Protein AF-A0A836SHQ9-F1 (afdb_monomer_lite)

pLDDT: mean 83.17, std 21.31, range [36.72, 98.69]

Foldseek 3Di:
DDPDPPPPPPDPPPPPPFWDDADPVLVVQLVVLVVVLVVVVVVLVVVCPPPVDDNVVSVVVVVVSVVVSVVSNCVSGVGPDD

Radius of gyration: 17.08 Å; chains: 1; bounding box: 46×43×37 Å

Structure (mmCIF, N/CA/C/O backbone):
data_AF-A0A836SHQ9-F1
#
_entry.id   AF-A0A836SHQ9-F1
#
loop_
_atom_site.group_PDB
_atom_site.id
_atom_site.type_symbol
_atom_site.label_atom_id
_atom_site.label_alt_id
_atom_site.label_comp_id
_atom_site.label_asym_id
_atom_site.label_entity_id
_atom_site.label_seq_id
_atom_site.pdbx_PDB_ins_code
_atom_site.Cartn_x
_atom_site.Cartn_y
_atom_site.Cartn_z
_atom_site.occupancy
_atom_site.B_iso_or_equiv
_atom_site.auth_seq_id
_atom_site.auth_comp_id
_atom_site.auth_asym_id
_atom_site.auth_atom_id
_atom_site.pdbx_PDB_model_num
ATOM 1 N N . MET A 1 1 ? 29.372 27.401 1.521 1.00 36.72 1 MET A N 1
ATOM 2 C CA . MET A 1 1 ? 28.744 27.064 0.229 1.00 36.72 1 MET A CA 1
ATOM 3 C C . MET A 1 1 ? 28.264 25.629 0.351 1.00 36.72 1 MET A C 1
ATOM 5 O O . MET A 1 1 ? 29.059 24.710 0.246 1.00 36.72 1 MET A O 1
ATOM 9 N N . GLY A 1 2 ? 27.030 25.469 0.837 1.00 42.50 2 GLY A N 1
ATOM 10 C CA . GLY A 1 2 ? 26.483 24.183 1.261 1.00 42.50 2 GLY A CA 1
ATOM 11 C C . GLY A 1 2 ? 25.931 23.425 0.068 1.00 42.50 2 GLY A C 1
ATOM 12 O O . GLY A 1 2 ? 24.853 23.749 -0.422 1.00 42.50 2 GLY A O 1
ATOM 13 N N . GLU A 1 3 ? 26.668 22.425 -0.397 1.00 39.69 3 GLU A N 1
ATOM 14 C CA . GLU A 1 3 ? 26.170 21.497 -1.403 1.00 39.69 3 GLU A CA 1
ATOM 15 C C . GLU A 1 3 ? 25.225 20.494 -0.734 1.00 39.69 3 GLU A C 1
ATOM 17 O O . GLU A 1 3 ? 25.624 19.497 -0.140 1.00 39.69 3 GLU A O 1
ATOM 22 N N . SER A 1 4 ? 23.944 20.865 -0.768 1.00 41.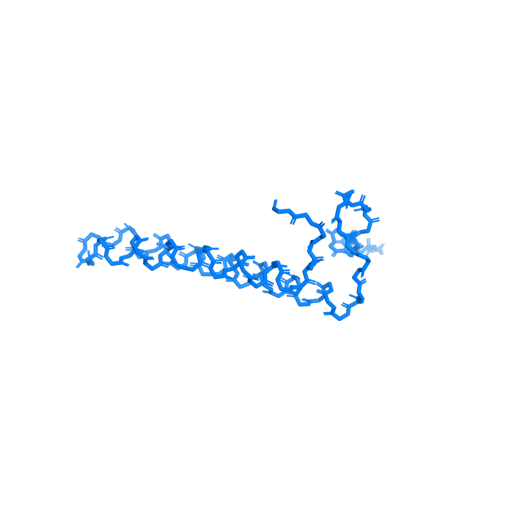88 4 SER A N 1
ATOM 23 C CA . SER A 1 4 ? 22.791 20.004 -1.031 1.00 41.88 4 SER A CA 1
ATOM 24 C C . SER A 1 4 ? 22.913 18.544 -0.568 1.00 41.88 4 SER A C 1
ATOM 26 O O . SER A 1 4 ? 23.233 17.637 -1.340 1.00 41.88 4 SER A O 1
ATOM 28 N N . LYS A 1 5 ? 22.537 18.302 0.694 1.00 42.72 5 LYS A N 1
ATOM 29 C CA . LYS A 1 5 ? 22.087 16.989 1.181 1.00 42.72 5 LYS A CA 1
ATOM 30 C C . LYS A 1 5 ? 20.712 16.637 0.589 1.00 42.72 5 LYS A C 1
ATOM 32 O O . LYS A 1 5 ? 19.723 16.554 1.307 1.00 42.72 5 LYS A O 1
ATOM 37 N N . LEU A 1 6 ? 20.644 16.475 -0.730 1.00 42.09 6 LEU A N 1
ATOM 38 C CA . LEU A 1 6 ? 19.461 15.996 -1.454 1.00 42.09 6 LEU A CA 1
ATOM 39 C C . LEU A 1 6 ? 19.878 14.920 -2.465 1.00 42.09 6 LEU A C 1
ATOM 41 O O . LEU A 1 6 ? 19.631 15.043 -3.661 1.00 42.09 6 LEU A O 1
ATOM 45 N N . LYS A 1 7 ? 20.560 13.871 -1.994 1.00 42.12 7 LYS A N 1
ATOM 46 C CA . LYS A 1 7 ? 20.900 12.690 -2.807 1.00 42.12 7 LYS A CA 1
ATOM 47 C C . LYS A 1 7 ? 20.369 11.375 -2.225 1.00 42.12 7 LYS A C 1
ATOM 49 O O . LYS A 1 7 ? 20.854 10.317 -2.598 1.00 42.12 7 LYS A O 1
ATOM 54 N N . ASP A 1 8 ? 19.331 11.429 -1.390 1.00 41.78 8 ASP A N 1
ATOM 55 C CA . ASP A 1 8 ? 18.859 10.241 -0.657 1.00 41.78 8 ASP A CA 1
ATOM 56 C C . ASP A 1 8 ? 17.545 9.632 -1.189 1.00 41.78 8 ASP A C 1
ATOM 58 O O . ASP A 1 8 ? 16.974 8.763 -0.542 1.00 41.78 8 ASP A O 1
ATOM 62 N N . CYS A 1 9 ? 17.053 10.022 -2.376 1.00 45.19 9 CYS A N 1
ATOM 63 C CA . CYS A 1 9 ? 15.804 9.446 -2.917 1.00 45.19 9 CYS A CA 1
ATOM 64 C C . CYS A 1 9 ? 15.775 9.167 -4.430 1.00 45.19 9 CYS A C 1
ATOM 66 O O . CYS A 1 9 ? 14.710 8.892 -4.980 1.00 45.19 9 CYS A O 1
ATOM 68 N N . GLN A 1 10 ? 16.907 9.223 -5.135 1.00 43.28 10 GLN A N 1
ATOM 69 C CA . GLN A 1 10 ? 16.927 9.013 -6.585 1.00 43.28 10 GLN A CA 1
ATOM 70 C C . GLN A 1 10 ? 17.806 7.824 -6.957 1.00 43.28 10 GLN A C 1
ATOM 72 O O . GLN A 1 10 ? 19.015 7.976 -7.056 1.00 43.28 10 GLN A O 1
ATOM 77 N N . TYR A 1 11 ? 17.135 6.690 -7.188 1.00 45.62 11 TYR A N 1
ATOM 78 C CA . TYR A 1 11 ? 17.514 5.479 -7.940 1.00 45.62 11 TYR A CA 1
ATOM 79 C C . TYR A 1 11 ? 17.266 4.194 -7.136 1.00 45.62 11 TYR A C 1
ATOM 81 O O . TYR A 1 11 ? 18.166 3.613 -6.541 1.00 45.62 11 TYR A O 1
ATOM 89 N N . TRP A 1 12 ? 16.034 3.677 -7.203 1.00 45.38 12 TRP A N 1
ATOM 90 C CA . TRP A 1 12 ? 15.787 2.243 -7.012 1.00 45.38 12 TRP A CA 1
ATOM 91 C C . TRP A 1 12 ? 16.285 1.484 -8.258 1.00 45.38 12 TRP A C 1
ATOM 93 O O . TRP A 1 12 ? 15.486 1.055 -9.085 1.00 45.38 12 TRP A O 1
ATOM 103 N N . GLN A 1 13 ? 17.604 1.359 -8.431 1.00 47.94 13 GLN A N 1
ATOM 104 C CA . GLN A 1 13 ? 18.209 0.508 -9.471 1.00 47.94 13 GLN A CA 1
ATOM 105 C C . GLN A 1 13 ? 19.220 -0.499 -8.914 1.00 47.94 13 GLN A C 1
ATOM 107 O O . GLN A 1 13 ? 20.148 -0.907 -9.606 1.00 47.94 13 GLN A O 1
ATOM 112 N N . GLU A 1 14 ? 19.025 -0.994 -7.696 1.00 48.19 14 GLU A N 1
ATOM 113 C CA . GLU A 1 14 ? 19.524 -2.340 -7.427 1.00 48.19 14 GLU A CA 1
ATOM 114 C C . GLU A 1 14 ? 18.489 -3.309 -7.982 1.00 48.19 14 GLU A C 1
ATOM 116 O O . GLU A 1 14 ? 17.361 -3.370 -7.494 1.00 48.19 14 GLU A O 1
ATOM 121 N N . LYS A 1 15 ? 18.845 -4.006 -9.069 1.00 46.84 15 LYS A N 1
ATOM 122 C CA . LYS A 1 15 ? 18.026 -5.059 -9.676 1.00 46.84 15 LYS A CA 1
ATOM 123 C C . LYS A 1 15 ? 17.655 -6.084 -8.604 1.00 46.84 15 LYS A C 1
ATOM 125 O O . LYS A 1 15 ? 18.400 -7.030 -8.355 1.00 46.84 15 LYS A O 1
ATOM 130 N N . ILE A 1 16 ? 16.493 -5.921 -7.979 1.00 53.25 16 ILE A N 1
ATOM 131 C CA . ILE A 1 16 ? 15.913 -6.969 -7.151 1.00 53.25 16 ILE A CA 1
ATOM 132 C C . ILE A 1 16 ? 15.576 -8.106 -8.117 1.00 53.25 16 ILE A C 1
ATOM 134 O O . ILE A 1 16 ? 14.736 -7.951 -9.006 1.00 53.25 16 ILE A O 1
ATOM 138 N N . LYS A 1 17 ? 16.285 -9.234 -7.986 1.00 48.53 17 LYS A N 1
ATOM 139 C CA . LYS A 1 17 ? 16.045 -10.455 -8.768 1.00 48.53 17 LYS A CA 1
ATOM 140 C C . LYS A 1 17 ? 14.541 -10.777 -8.770 1.00 48.53 17 LYS A C 1
ATOM 142 O O . LYS A 1 17 ? 13.969 -10.965 -7.702 1.00 48.53 17 LYS A O 1
ATOM 147 N N . GLY A 1 18 ? 13.926 -10.852 -9.954 1.00 56.12 18 GLY A N 1
ATOM 148 C CA . GLY A 1 18 ? 12.523 -11.265 -10.140 1.00 56.12 18 GLY A CA 1
ATOM 149 C C . GLY A 1 18 ? 11.580 -10.210 -10.736 1.00 56.12 18 GLY A C 1
ATOM 150 O O . GLY A 1 18 ? 10.458 -10.552 -11.096 1.00 56.12 18 GLY A O 1
ATOM 151 N N . TYR A 1 19 ? 12.013 -8.955 -10.889 1.00 64.31 19 TYR A N 1
ATOM 152 C CA . TYR A 1 19 ? 11.208 -7.907 -11.533 1.00 64.31 19 TYR A CA 1
ATOM 153 C C . TYR A 1 19 ? 11.781 -7.491 -12.888 1.00 64.31 19 TYR A C 1
ATOM 155 O O . TYR A 1 19 ? 12.989 -7.589 -13.121 1.00 64.31 19 TYR A O 1
ATOM 163 N N . ARG A 1 20 ? 10.904 -7.027 -13.788 1.00 81.12 20 ARG A N 1
ATOM 164 C CA . ARG A 1 20 ? 11.323 -6.388 -15.042 1.00 81.12 20 ARG A CA 1
ATOM 165 C C . ARG A 1 20 ? 11.987 -5.037 -14.767 1.00 81.12 20 ARG A C 1
ATOM 167 O O . ARG A 1 20 ? 11.760 -4.425 -13.724 1.00 81.12 20 ARG A O 1
ATOM 174 N N . ASP A 1 21 ? 12.742 -4.546 -15.744 1.00 82.69 21 ASP A N 1
ATOM 175 C CA . ASP A 1 21 ? 13.263 -3.181 -15.703 1.00 82.69 21 ASP A CA 1
ATOM 176 C C . ASP A 1 21 ? 12.089 -2.182 -15.847 1.00 82.69 21 ASP A C 1
ATOM 178 O O . ASP A 1 21 ? 11.204 -2.344 -16.697 1.00 82.69 21 ASP A O 1
ATOM 182 N N . LEU A 1 22 ? 12.054 -1.177 -14.967 1.00 85.94 22 LEU A N 1
ATOM 183 C CA . LEU A 1 22 ? 11.035 -0.125 -14.951 1.00 85.94 22 LEU A CA 1
ATOM 184 C C . LEU A 1 22 ? 11.543 1.123 -15.673 1.00 85.94 22 LEU A C 1
ATOM 186 O O . LEU A 1 22 ? 12.695 1.528 -15.513 1.00 85.94 22 LEU A O 1
ATOM 190 N N . SER A 1 23 ? 10.660 1.766 -16.428 1.00 89.12 23 SER A N 1
ATOM 191 C CA . SER A 1 23 ? 10.893 3.102 -16.972 1.00 89.12 23 SER A CA 1
ATOM 192 C C . SER A 1 23 ? 10.859 4.166 -15.869 1.00 89.12 23 SER A C 1
ATOM 194 O O . SER A 1 23 ? 10.262 3.972 -14.809 1.00 89.12 23 SER A O 1
ATOM 196 N N . ASN A 1 24 ? 11.431 5.343 -16.134 1.00 85.94 24 ASN A N 1
ATOM 197 C CA . ASN A 1 24 ? 11.375 6.469 -15.193 1.00 85.94 24 ASN A CA 1
ATOM 198 C C . ASN A 1 24 ? 9.933 6.870 -14.836 1.00 85.94 24 ASN A C 1
ATOM 200 O O . ASN A 1 24 ? 9.661 7.210 -13.690 1.00 85.94 24 ASN A O 1
ATOM 204 N N . ALA A 1 25 ? 9.003 6.779 -15.794 1.00 91.75 25 ALA A N 1
ATOM 205 C CA . ALA A 1 25 ? 7.586 7.038 -15.549 1.00 91.75 25 ALA A CA 1
ATOM 206 C C . ALA A 1 25 ? 6.978 6.023 -14.563 1.00 91.75 25 ALA A C 1
ATOM 208 O O . ALA A 1 25 ? 6.194 6.389 -13.695 1.00 91.75 25 ALA A O 1
ATOM 209 N N . GLU A 1 26 ? 7.369 4.753 -14.647 1.00 90.94 26 GLU A N 1
ATOM 210 C CA . GLU A 1 26 ? 6.893 3.702 -13.740 1.00 90.94 26 GLU A CA 1
ATOM 211 C C . GLU A 1 26 ? 7.521 3.799 -12.348 1.00 90.94 26 GLU A C 1
ATOM 213 O O . GLU A 1 26 ? 6.851 3.529 -11.352 1.00 90.94 26 GLU A O 1
ATOM 218 N N . ILE A 1 27 ? 8.78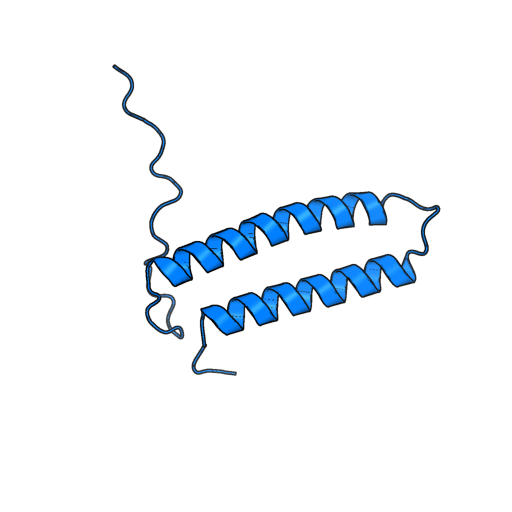1 4.232 -12.259 1.00 87.56 27 ILE A N 1
ATOM 219 C CA . ILE A 1 27 ? 9.431 4.557 -10.981 1.00 87.56 27 ILE A CA 1
ATOM 220 C C . ILE A 1 27 ? 8.705 5.722 -10.300 1.00 87.56 27 ILE A C 1
ATOM 222 O O . ILE A 1 27 ? 8.457 5.676 -9.095 1.00 87.56 27 ILE A O 1
ATOM 226 N N . GLU A 1 28 ? 8.315 6.740 -11.064 1.00 90.94 28 GLU A N 1
ATOM 227 C CA . GLU A 1 28 ? 7.548 7.866 -10.537 1.00 90.94 28 GLU A CA 1
ATOM 228 C C . GLU A 1 28 ? 6.178 7.413 -10.013 1.00 90.94 28 GLU A C 1
ATOM 230 O O . GLU A 1 28 ? 5.799 7.744 -8.889 1.00 90.94 28 GLU A O 1
ATOM 235 N N . LEU A 1 29 ? 5.472 6.562 -10.765 1.00 95.75 29 LEU A N 1
ATOM 236 C CA . LEU A 1 29 ? 4.219 5.956 -10.305 1.00 95.75 29 LEU A CA 1
ATOM 237 C C . LEU A 1 29 ? 4.414 5.127 -9.026 1.00 95.75 29 LEU A C 1
ATOM 239 O O . LEU A 1 29 ? 3.599 5.215 -8.109 1.00 95.75 29 LEU A O 1
ATOM 243 N N . MET A 1 30 ? 5.506 4.365 -8.919 1.00 92.75 30 MET A N 1
ATOM 244 C CA . MET A 1 30 ? 5.844 3.610 -7.708 1.00 92.75 30 MET A CA 1
ATOM 245 C C . MET A 1 30 ? 6.021 4.531 -6.494 1.00 92.75 30 MET A C 1
ATOM 247 O O . MET A 1 30 ? 5.498 4.248 -5.414 1.00 92.75 30 MET A O 1
ATOM 251 N N . ASN A 1 31 ? 6.738 5.643 -6.662 1.00 90.06 31 ASN A N 1
ATOM 252 C CA . ASN A 1 31 ? 6.933 6.625 -5.599 1.00 90.06 31 ASN A CA 1
ATOM 253 C C . ASN A 1 31 ? 5.606 7.269 -5.186 1.00 90.06 31 ASN A C 1
ATOM 255 O O . ASN A 1 31 ? 5.335 7.384 -3.992 1.00 90.06 31 ASN A O 1
ATOM 259 N N . GLN A 1 32 ? 4.739 7.604 -6.145 1.00 96.06 32 GLN A N 1
ATOM 260 C CA . GLN A 1 32 ? 3.409 8.137 -5.848 1.00 96.06 32 GLN A CA 1
ATOM 261 C C . GLN A 1 32 ? 2.547 7.145 -5.056 1.00 96.06 32 GLN A C 1
ATOM 263 O O . GLN A 1 32 ? 1.940 7.536 -4.058 1.00 96.06 32 GLN A O 1
ATOM 268 N N . VAL A 1 33 ? 2.535 5.861 -5.436 1.00 95.75 33 VAL A N 1
ATOM 269 C CA . VAL A 1 33 ? 1.813 4.812 -4.690 1.00 95.75 33 VAL A CA 1
ATOM 270 C C . VAL A 1 33 ? 2.342 4.691 -3.259 1.00 95.75 33 VAL A C 1
ATOM 272 O O . VAL A 1 33 ? 1.544 4.611 -2.326 1.00 95.75 33 VAL A O 1
ATOM 275 N N . LYS A 1 34 ? 3.665 4.731 -3.056 1.00 91.94 34 LYS A N 1
ATOM 276 C CA . LYS A 1 34 ? 4.279 4.690 -1.716 1.00 91.94 34 LYS A CA 1
ATOM 277 C C . LYS A 1 34 ? 3.885 5.896 -0.863 1.00 91.94 34 LYS A C 1
ATOM 279 O O . LYS A 1 34 ? 3.460 5.712 0.275 1.00 91.94 34 LYS A O 1
ATOM 284 N N . THR A 1 35 ? 3.979 7.104 -1.416 1.00 96.75 35 THR A N 1
ATOM 285 C CA . THR A 1 35 ? 3.594 8.343 -0.724 1.00 96.75 35 THR A CA 1
ATOM 286 C C . THR A 1 35 ? 2.127 8.304 -0.308 1.00 96.75 35 THR A C 1
ATOM 288 O O . THR A 1 35 ? 1.810 8.526 0.858 1.00 96.75 35 THR A O 1
ATOM 291 N N . LYS A 1 36 ? 1.224 7.935 -1.225 1.00 97.69 36 LYS A N 1
ATOM 292 C CA . LYS A 1 36 ? -0.208 7.825 -0.915 1.00 97.69 36 LYS A CA 1
ATOM 293 C C . LYS A 1 36 ? -0.512 6.699 0.065 1.00 97.69 36 LYS A C 1
ATOM 295 O O . LYS A 1 36 ? -1.374 6.860 0.922 1.00 97.69 36 LYS A O 1
ATOM 300 N N . GLY A 1 37 ? 0.220 5.590 -0.006 1.00 97.44 37 GLY A N 1
ATOM 301 C CA . GLY A 1 37 ? 0.117 4.515 0.975 1.00 97.44 37 GLY A CA 1
ATOM 302 C C . GLY A 1 37 ? 0.448 4.973 2.397 1.00 97.44 37 GLY A C 1
ATOM 303 O O . GLY A 1 37 ? -0.271 4.607 3.324 1.00 97.44 37 GLY A O 1
ATOM 304 N N . ALA A 1 38 ? 1.479 5.806 2.567 1.00 97.25 38 ALA A N 1
ATOM 305 C CA . ALA A 1 38 ? 1.833 6.381 3.865 1.00 97.25 38 ALA A CA 1
ATOM 306 C C . ALA A 1 38 ? 0.748 7.340 4.386 1.00 97.25 38 ALA A C 1
ATOM 308 O O . ALA A 1 38 ? 0.271 7.155 5.503 1.00 97.25 38 ALA A O 1
ATOM 309 N N . GLU A 1 39 ? 0.282 8.279 3.552 1.00 98.31 39 GLU A N 1
ATOM 310 C CA . GLU A 1 39 ? -0.799 9.215 3.912 1.00 98.31 39 GLU A CA 1
ATOM 311 C C . GLU A 1 39 ? -2.078 8.480 4.356 1.00 98.31 39 GLU A C 1
ATOM 313 O O . GLU A 1 39 ? -2.708 8.835 5.355 1.00 98.31 39 GLU A O 1
ATOM 318 N N . ILE A 1 40 ? -2.468 7.425 3.632 1.00 98.44 40 ILE A N 1
ATOM 319 C CA . ILE A 1 40 ? -3.640 6.619 3.993 1.00 98.44 40 ILE A CA 1
ATOM 320 C C . ILE A 1 40 ? -3.376 5.809 5.273 1.00 98.44 40 ILE A C 1
ATOM 322 O O . ILE A 1 40 ? -4.286 5.630 6.084 1.00 98.44 40 ILE A O 1
ATOM 326 N N . GLY A 1 41 ? -2.146 5.333 5.481 1.00 98.19 41 GLY A N 1
ATOM 327 C CA . GLY A 1 41 ? -1.737 4.658 6.713 1.00 98.19 41 GLY A CA 1
ATOM 328 C C . GLY A 1 41 ? -1.915 5.540 7.950 1.00 98.19 41 GLY A C 1
ATOM 329 O O . GLY A 1 41 ? -2.488 5.087 8.945 1.00 98.19 41 GLY A O 1
ATOM 330 N N . ASP A 1 42 ? -1.517 6.809 7.861 1.00 98.62 42 ASP A N 1
ATOM 331 C CA . ASP A 1 42 ? -1.712 7.793 8.929 1.00 98.62 42 ASP A CA 1
ATOM 332 C C . ASP A 1 42 ? -3.204 8.022 9.212 1.00 98.62 42 ASP A C 1
ATOM 334 O O . ASP A 1 42 ? -3.635 7.997 10.368 1.00 98.62 42 ASP A O 1
ATOM 338 N N . LEU A 1 43 ? -4.028 8.140 8.164 1.00 98.62 43 LEU A N 1
ATOM 339 C CA . LEU A 1 43 ? -5.482 8.252 8.308 1.00 98.62 43 LEU A CA 1
ATOM 340 C C . LEU A 1 43 ? -6.091 7.020 9.000 1.00 98.62 43 LEU A C 1
ATOM 342 O O . LEU A 1 43 ? -6.890 7.164 9.925 1.00 98.62 43 LEU A O 1
ATOM 346 N N . ILE A 1 44 ? -5.703 5.807 8.601 1.00 98.56 44 ILE A N 1
ATOM 347 C CA . ILE A 1 44 ? -6.157 4.563 9.244 1.00 98.56 44 ILE A CA 1
ATOM 348 C C . ILE A 1 44 ? -5.746 4.537 10.726 1.00 98.56 44 ILE A C 1
ATOM 350 O O . ILE A 1 44 ? -6.536 4.120 11.578 1.00 98.56 44 ILE A O 1
ATOM 354 N N . SER A 1 45 ? -4.545 5.018 11.059 1.00 98.44 45 SER A N 1
ATOM 355 C CA . SER A 1 45 ? -4.083 5.137 12.448 1.00 98.44 45 SER A CA 1
ATOM 356 C C . SER A 1 45 ? -4.992 6.062 13.266 1.00 98.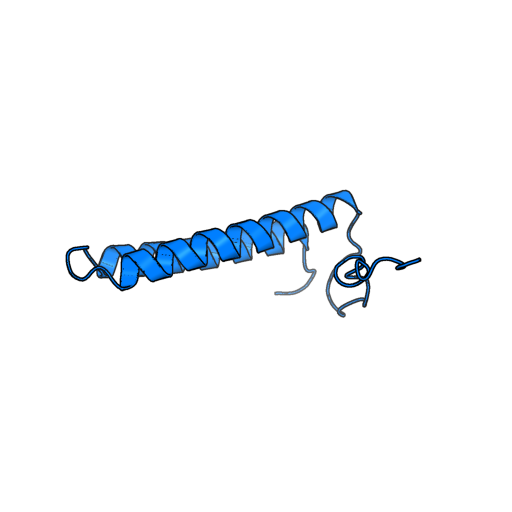44 45 SER A C 1
ATOM 358 O O . SER A 1 45 ? -5.422 5.708 14.363 1.00 98.44 45 SER A O 1
ATOM 360 N N . MET A 1 46 ? -5.391 7.207 12.706 1.00 98.56 46 MET A N 1
ATOM 361 C CA . MET A 1 46 ? -6.345 8.109 13.362 1.00 98.56 46 MET A CA 1
ATOM 362 C C . MET A 1 46 ? -7.729 7.466 13.550 1.00 98.56 46 MET A C 1
ATOM 364 O O . MET A 1 46 ? -8.327 7.579 14.621 1.00 98.56 46 MET A O 1
ATOM 368 N N . LEU A 1 47 ? -8.241 6.766 12.531 1.00 98.56 47 LEU A N 1
ATOM 369 C CA . LEU A 1 47 ? -9.551 6.102 12.584 1.00 98.56 47 LEU A CA 1
ATOM 370 C C . LEU A 1 47 ? -9.586 4.960 13.613 1.00 98.56 47 LEU A C 1
ATOM 372 O O . LEU A 1 47 ? -10.566 4.811 14.344 1.00 98.56 47 LEU A O 1
ATOM 376 N N . SER A 1 48 ? -8.505 4.188 13.711 1.00 97.88 48 SER A N 1
ATOM 377 C CA . SER A 1 48 ? -8.390 3.066 14.657 1.00 97.88 48 SER A CA 1
ATOM 378 C C . SER A 1 48 ? -8.268 3.509 16.122 1.00 97.88 48 SER A C 1
ATOM 380 O O . SER A 1 48 ? -8.666 2.780 17.029 1.00 97.88 48 SER A O 1
ATOM 382 N N . GLN A 1 49 ? -7.792 4.731 16.381 1.00 98.19 49 GLN A N 1
ATOM 383 C CA . GLN A 1 49 ? -7.766 5.311 17.730 1.00 98.19 49 GLN A CA 1
ATOM 384 C C . GLN A 1 49 ? -9.133 5.855 18.182 1.00 98.19 49 GLN A C 1
ATOM 386 O O . GLN A 1 49 ? -9.383 5.992 19.384 1.00 98.19 49 GLN A O 1
ATOM 391 N N . ASN A 1 50 ? -10.043 6.149 17.248 1.00 98.19 50 ASN A N 1
ATOM 392 C CA . ASN A 1 50 ? -11.363 6.683 17.569 1.00 98.19 50 ASN A CA 1
ATOM 393 C C . ASN A 1 50 ? -12.359 5.565 17.927 1.00 98.19 50 ASN A C 1
ATOM 395 O O . ASN A 1 50 ? -13.058 5.022 17.072 1.00 98.19 50 ASN A O 1
ATOM 399 N N . LYS A 1 51 ? -12.482 5.278 19.228 1.00 95.44 51 LYS A N 1
ATOM 400 C CA . LYS A 1 51 ? -13.370 4.233 19.776 1.00 95.44 51 LYS A CA 1
ATOM 401 C C . LYS A 1 51 ? -14.867 4.428 19.486 1.00 95.44 51 LYS A C 1
ATOM 403 O O . LYS A 1 51 ? -15.629 3.493 19.703 1.00 95.44 51 LYS A O 1
ATOM 408 N N . ASN A 1 52 ? -15.289 5.599 19.003 1.00 98.44 52 ASN A N 1
ATOM 409 C CA . ASN A 1 52 ? -16.685 5.865 18.636 1.00 98.44 52 ASN A CA 1
ATOM 410 C C . ASN A 1 52 ? -17.034 5.397 17.213 1.00 98.44 52 ASN A C 1
ATOM 412 O O . ASN A 1 52 ? -18.198 5.453 16.824 1.00 98.44 52 ASN A O 1
ATOM 416 N N . LEU A 1 53 ? -16.044 4.979 16.419 1.00 98.50 53 LEU A N 1
ATOM 417 C CA . LEU A 1 53 ? -16.257 4.432 15.080 1.00 98.50 53 LEU A CA 1
ATOM 418 C C . LEU A 1 53 ? -16.481 2.921 15.130 1.00 98.50 53 LEU A C 1
ATOM 420 O O . LEU A 1 53 ? -15.978 2.236 16.023 1.00 98.50 53 LEU A O 1
ATOM 424 N N . ASP A 1 54 ? -17.174 2.390 14.122 1.00 98.56 54 ASP A N 1
ATOM 425 C CA . ASP A 1 54 ? -17.276 0.946 13.929 1.00 98.56 54 ASP A CA 1
ATOM 426 C C . ASP A 1 54 ? -15.914 0.371 13.505 1.00 98.56 54 ASP A C 1
ATOM 428 O O . ASP A 1 54 ? -15.516 0.402 12.336 1.00 98.56 54 ASP A O 1
ATOM 432 N N . GLN A 1 55 ? -15.194 -0.171 14.486 1.00 98.44 55 GLN A N 1
ATOM 433 C CA . GLN A 1 55 ? -13.849 -0.710 14.303 1.00 98.44 55 GLN A CA 1
ATOM 434 C C . GLN A 1 55 ? -13.811 -1.936 13.386 1.00 98.44 55 GLN A C 1
ATOM 436 O O . GLN A 1 55 ? -12.787 -2.192 12.752 1.00 98.44 55 GLN A O 1
ATOM 441 N N . ARG A 1 56 ? -14.924 -2.667 13.235 1.00 98.50 56 ARG A N 1
ATOM 442 C CA . ARG A 1 56 ? -14.997 -3.765 12.265 1.00 98.50 56 ARG A CA 1
ATOM 443 C C . ARG A 1 56 ? -14.855 -3.216 10.848 1.00 98.50 56 ARG A C 1
ATOM 445 O O . ARG A 1 56 ? -14.097 -3.773 10.057 1.00 98.50 56 ARG A O 1
ATOM 452 N N . TRP A 1 57 ? -15.548 -2.125 10.527 1.00 98.69 57 TRP A N 1
ATOM 453 C CA . TRP A 1 57 ? -15.442 -1.494 9.210 1.00 98.69 57 TRP A CA 1
ATOM 454 C C . TRP A 1 57 ? -14.099 -0.795 8.990 1.00 98.69 57 TRP A C 1
ATOM 456 O O . TRP A 1 57 ? -13.584 -0.844 7.873 1.00 98.69 57 TRP A O 1
ATOM 466 N N . VAL A 1 58 ? -13.490 -0.221 10.034 1.00 98.62 58 VAL A N 1
ATOM 467 C CA . VAL A 1 58 ? -12.131 0.349 9.950 1.00 98.62 58 VAL A CA 1
ATOM 468 C C . VAL A 1 58 ? -11.102 -0.728 9.582 1.00 98.62 58 VAL A C 1
ATOM 470 O O . VAL A 1 58 ? -10.326 -0.532 8.646 1.00 98.62 58 VAL A O 1
ATOM 473 N N . GLU A 1 59 ? -11.123 -1.893 10.238 1.00 98.56 59 GLU A N 1
ATOM 474 C CA . GLU A 1 59 ? -10.190 -2.988 9.923 1.00 98.56 59 GLU A CA 1
ATOM 475 C C . GLU A 1 59 ? -10.456 -3.625 8.545 1.00 98.56 59 GLU A C 1
ATOM 477 O O . GLU A 1 59 ? -9.507 -3.988 7.840 1.00 98.56 59 GLU A O 1
ATOM 482 N N . ILE A 1 60 ? -11.722 -3.702 8.106 1.00 98.69 60 ILE A N 1
ATOM 483 C CA . ILE A 1 60 ? -12.062 -4.103 6.728 1.00 98.69 60 ILE A CA 1
ATOM 484 C C . ILE A 1 60 ? -11.450 -3.114 5.728 1.00 98.69 60 ILE A C 1
ATOM 486 O O . ILE A 1 60 ? -10.755 -3.536 4.802 1.00 98.69 60 ILE A O 1
ATOM 490 N N . GLY A 1 61 ? -11.663 -1.811 5.932 1.00 98.50 61 GLY A N 1
ATOM 491 C CA . GLY A 1 61 ? -11.130 -0.762 5.064 1.00 98.50 61 GLY A CA 1
ATOM 492 C C . GLY A 1 61 ? -9.604 -0.794 4.991 1.00 98.50 61 GLY A C 1
ATOM 493 O O . GLY A 1 61 ? -9.040 -0.798 3.900 1.0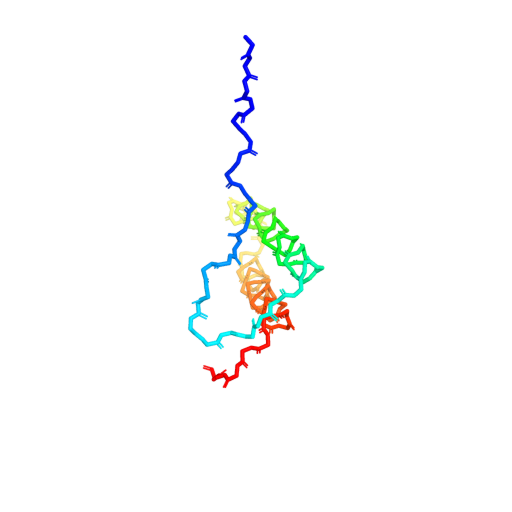0 98.50 61 GLY A O 1
ATOM 494 N N . LYS A 1 62 ? -8.928 -0.922 6.136 1.00 98.50 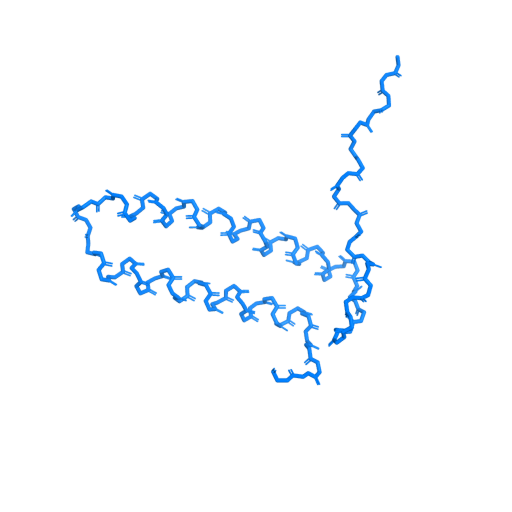62 LYS A N 1
ATOM 495 C CA . LYS A 1 62 ? -7.469 -1.086 6.217 1.00 98.50 62 LYS A CA 1
ATOM 496 C C . LYS A 1 62 ? -6.974 -2.281 5.408 1.00 98.50 62 LYS A C 1
ATOM 498 O O . LYS A 1 62 ? -6.042 -2.136 4.620 1.00 98.50 62 LYS A O 1
ATOM 503 N N . THR A 1 63 ? -7.612 -3.439 5.564 1.00 98.56 63 THR A N 1
ATOM 504 C CA . THR A 1 63 ? -7.240 -4.658 4.832 1.00 98.56 63 THR A CA 1
ATOM 505 C C . THR A 1 63 ? -7.415 -4.474 3.322 1.00 98.56 63 THR A C 1
ATOM 507 O O . THR A 1 63 ? -6.517 -4.807 2.550 1.00 98.56 63 THR A O 1
ATOM 510 N N . GLN A 1 64 ? -8.538 -3.893 2.888 1.00 98.69 64 GLN A N 1
ATOM 511 C 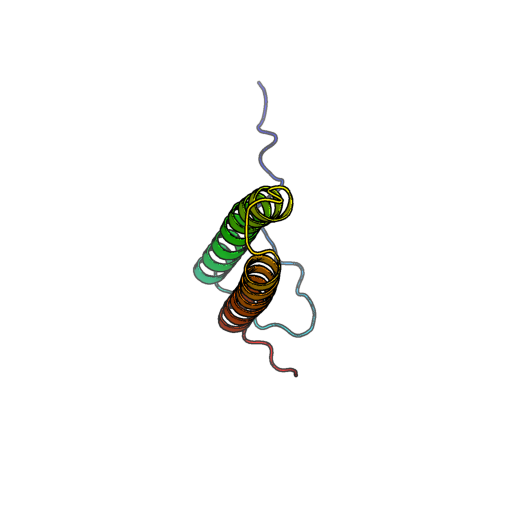CA . GLN A 1 64 ? -8.813 -3.634 1.470 1.00 98.69 64 GLN A CA 1
ATOM 512 C C . GLN A 1 64 ? -7.843 -2.619 0.864 1.00 98.69 64 GLN A C 1
ATOM 514 O O . GLN A 1 64 ? -7.357 -2.826 -0.245 1.00 98.69 64 GLN A O 1
ATOM 519 N N . VAL A 1 65 ? -7.511 -1.552 1.593 1.00 98.38 65 VAL A N 1
ATOM 520 C CA . VAL A 1 65 ? -6.511 -0.567 1.165 1.00 98.38 65 VAL A CA 1
ATOM 521 C C . VAL A 1 65 ? -5.139 -1.217 1.024 1.00 98.38 65 VAL A C 1
ATOM 523 O O . VAL A 1 65 ? -4.479 -1.010 0.011 1.00 98.38 65 VAL A O 1
ATOM 526 N N . GLN A 1 66 ? -4.709 -2.028 1.995 1.00 97.88 66 GLN A N 1
ATOM 527 C CA . GLN A 1 66 ? -3.423 -2.729 1.921 1.00 97.88 66 GLN A CA 1
ATOM 528 C C . GLN A 1 66 ? -3.362 -3.650 0.698 1.00 97.88 66 GLN A C 1
ATOM 530 O O . GLN A 1 66 ? -2.402 -3.591 -0.070 1.00 97.88 66 GLN A O 1
ATOM 535 N N . GLN A 1 67 ? -4.412 -4.441 0.464 1.00 98.31 67 GLN A N 1
ATOM 536 C CA . GLN A 1 67 ? -4.515 -5.290 -0.724 1.00 98.31 67 GLN A CA 1
ATOM 537 C C . GLN A 1 67 ? -4.535 -4.468 -2.019 1.00 98.31 67 GLN A C 1
ATOM 539 O O . GLN A 1 67 ? -3.853 -4.823 -2.978 1.00 98.31 67 GLN A O 1
ATOM 544 N N . GLY A 1 68 ? -5.257 -3.346 -2.039 1.00 98.19 68 GLY A N 1
ATOM 545 C CA . GLY A 1 68 ? -5.304 -2.421 -3.168 1.00 98.19 68 GLY A CA 1
ATOM 546 C C . GLY A 1 68 ? -3.933 -1.826 -3.493 1.00 98.19 68 GLY A C 1
ATOM 547 O O . GLY A 1 68 ? -3.497 -1.893 -4.638 1.00 98.19 68 GLY A O 1
ATOM 548 N N . LEU A 1 69 ? -3.202 -1.324 -2.495 1.00 97.88 69 LEU A N 1
ATOM 549 C CA . LEU A 1 69 ? -1.840 -0.800 -2.663 1.00 97.88 69 LEU A CA 1
ATOM 550 C C . LEU A 1 69 ? -0.870 -1.883 -3.155 1.00 97.88 69 LEU A C 1
ATOM 552 O O . LEU A 1 69 ? -0.041 -1.614 -4.030 1.00 97.88 69 LEU A O 1
ATOM 556 N N . MET A 1 70 ? -0.994 -3.118 -2.656 1.00 95.88 70 MET A N 1
ATOM 557 C CA . MET A 1 70 ? -0.219 -4.256 -3.161 1.00 95.88 70 MET A CA 1
ATOM 558 C C . MET A 1 70 ? -0.563 -4.576 -4.621 1.00 95.88 70 MET A C 1
ATOM 560 O O . MET A 1 70 ? 0.344 -4.782 -5.427 1.00 95.88 70 MET A O 1
ATOM 564 N N . ALA A 1 71 ? -1.847 -4.582 -4.985 1.00 97.31 71 ALA A N 1
ATOM 565 C CA . ALA A 1 71 ? -2.295 -4.823 -6.354 1.00 97.31 71 ALA A CA 1
ATOM 566 C C . ALA A 1 71 ? -1.797 -3.734 -7.319 1.00 97.31 71 ALA A C 1
ATOM 568 O O . ALA A 1 71 ? -1.284 -4.061 -8.387 1.00 97.31 71 ALA A O 1
ATOM 569 N N . LEU A 1 72 ? -1.858 -2.458 -6.921 1.00 97.31 72 LEU A N 1
ATOM 570 C CA . LEU A 1 72 ? -1.311 -1.333 -7.690 1.00 97.31 72 LEU A CA 1
ATOM 571 C C . LEU A 1 72 ? 0.204 -1.469 -7.883 1.00 97.31 72 LEU A C 1
ATOM 573 O O . LEU A 1 72 ? 0.700 -1.363 -9.003 1.00 97.31 72 LEU A O 1
ATOM 577 N N . THR A 1 73 ? 0.930 -1.783 -6.806 1.00 94.56 73 THR A N 1
ATOM 578 C CA . THR A 1 73 ? 2.380 -2.029 -6.847 1.00 94.56 73 THR A CA 1
ATOM 579 C C . THR A 1 73 ? 2.714 -3.157 -7.824 1.00 94.56 73 THR A C 1
ATOM 581 O O . THR A 1 73 ? 3.599 -2.990 -8.659 1.00 94.56 73 THR A O 1
ATOM 584 N N . ARG A 1 74 ? 1.981 -4.280 -7.781 1.00 93.12 74 ARG A N 1
ATOM 585 C CA . ARG A 1 74 ? 2.162 -5.405 -8.719 1.00 93.12 74 ARG A CA 1
ATOM 586 C C . ARG A 1 74 ? 1.773 -5.053 -10.154 1.00 93.12 74 ARG A C 1
ATOM 588 O O . ARG A 1 74 ? 2.418 -5.538 -11.078 1.00 93.12 74 ARG A O 1
ATOM 595 N N . GLY A 1 75 ? 0.765 -4.204 -10.353 1.00 94.50 75 GLY A N 1
ATOM 596 C CA . GLY A 1 75 ? 0.395 -3.686 -11.672 1.00 94.50 75 GLY A CA 1
ATOM 597 C C . GLY A 1 75 ? 1.525 -2.882 -12.319 1.00 94.50 75 GLY A C 1
ATOM 598 O O . GLY A 1 75 ? 1.753 -3.005 -13.521 1.00 94.50 75 GLY A O 1
ATOM 599 N N . ILE A 1 76 ? 2.278 -2.128 -11.512 1.00 93.06 76 ILE A N 1
ATOM 600 C CA . ILE A 1 76 ? 3.470 -1.396 -11.957 1.00 93.06 76 ILE A CA 1
ATOM 601 C C . ILE A 1 76 ? 4.638 -2.364 -12.178 1.00 93.06 76 ILE A C 1
ATOM 603 O O . ILE A 1 76 ? 5.256 -2.348 -13.239 1.00 93.06 76 ILE A O 1
ATOM 607 N N . THR A 1 77 ? 4.947 -3.230 -11.208 1.00 90.06 77 THR A N 1
ATOM 608 C CA . THR A 1 77 ? 6.168 -4.054 -11.250 1.00 90.06 77 THR A CA 1
ATOM 609 C C . THR A 1 77 ? 6.088 -5.265 -12.163 1.00 90.06 77 THR A C 1
ATOM 611 O O . THR A 1 77 ? 7.138 -5.771 -12.549 1.00 90.06 77 THR A O 1
ATOM 614 N N . GLN A 1 78 ? 4.879 -5.720 -12.509 1.00 89.62 78 GLN A N 1
ATOM 615 C CA . GLN A 1 78 ? 4.613 -6.865 -13.386 1.00 89.62 78 GLN A CA 1
ATOM 616 C C . GLN A 1 78 ? 5.580 -8.042 -13.130 1.00 89.62 78 GLN A C 1
ATOM 618 O O . GLN A 1 78 ? 6.365 -8.400 -14.014 1.00 89.62 78 GLN A O 1
ATOM 623 N N . PRO A 1 79 ? 5.590 -8.613 -11.907 1.00 87.31 79 PRO A N 1
ATOM 624 C CA . PRO A 1 79 ? 6.478 -9.723 -11.579 1.00 87.31 79 PRO A CA 1
ATOM 625 C C . PRO A 1 79 ? 6.185 -10.929 -12.473 1.00 87.31 79 PRO A C 1
ATOM 627 O O . PRO A 1 79 ? 5.030 -11.227 -12.773 1.00 87.31 79 PRO A O 1
ATOM 630 N N . ASN A 1 80 ? 7.229 -11.662 -12.853 1.00 82.00 80 ASN A N 1
ATOM 631 C CA . ASN A 1 80 ? 7.114 -12.893 -13.641 1.00 82.00 80 ASN A CA 1
ATOM 632 C C . ASN A 1 80 ? 7.052 -14.162 -12.766 1.00 82.00 80 ASN A C 1
ATOM 634 O O . ASN A 1 80 ? 7.387 -15.253 -13.225 1.00 82.00 80 ASN A O 1
ATOM 638 N N . PHE A 1 81 ? 6.628 -14.017 -11.510 1.00 77.06 81 PHE A N 1
ATOM 639 C CA . PHE A 1 81 ? 6.495 -15.085 -10.523 1.00 77.06 81 PHE A CA 1
ATOM 640 C C . PHE A 1 81 ? 5.207 -14.905 -9.700 1.00 77.06 81 PHE A C 1
ATOM 642 O O . PHE A 1 81 ? 4.603 -13.828 -9.705 1.00 77.06 81 PHE A O 1
ATOM 649 N N . PHE A 1 82 ? 4.783 -15.976 -9.023 1.00 68.44 82 PHE A N 1
ATOM 650 C CA . PHE A 1 82 ? 3.552 -16.027 -8.228 1.00 68.44 82 PHE A CA 1
ATOM 651 C C . PHE A 1 82 ? 3.696 -15.250 -6.913 1.00 68.44 82 PHE A C 1
ATOM 653 O O . PHE A 1 82 ? 4.614 -15.576 -6.132 1.00 68.44 82 PHE A O 1
#

Sequence (82 aa):
MGESKLKDCQYWQEKIKGYRDLSNAEIELMNQVKTKGAEIGDLISMLSQNKNLDQRWVEIGKTQVQQGLMALTRGITQPNFF

Secondary structure (DSSP, 8-state):
-------SSS---S--TTSPPPPHHHHHHHHHHHHHHHHHHHHHHHHHH-TTS-HHHHHHHHHHHHHHHHHHHHHHH--S--